Protein AF-A0A3N7ESA8-F1 (afdb_monomer_lite)

Structure (mmCIF, N/CA/C/O backbone):
data_AF-A0A3N7ESA8-F1
#
_entry.id   AF-A0A3N7ESA8-F1
#
loop_
_atom_site.group_PDB
_atom_site.id
_atom_site.type_symbol
_atom_site.label_atom_id
_atom_site.label_alt_id
_atom_site.label_comp_id
_atom_site.label_asym_id
_atom_site.label_entity_id
_atom_site.label_seq_id
_atom_site.pdbx_PDB_ins_code
_atom_site.Cartn_x
_atom_site.Cartn_y
_atom_site.Cartn_z
_atom_site.occupancy
_atom_site.B_iso_or_equiv
_atom_site.auth_seq_id
_atom_site.auth_comp_id
_atom_site.auth_asym_id
_atom_site.auth_atom_id
_atom_site.pdbx_PDB_model_num
ATOM 1 N N . MET A 1 1 ? -5.157 8.226 -20.917 1.00 43.31 1 MET A N 1
ATOM 2 C CA . MET A 1 1 ? -5.581 6.822 -20.736 1.00 43.31 1 MET A CA 1
ATOM 3 C C . MET A 1 1 ? -4.840 6.314 -19.509 1.00 43.31 1 MET A C 1
ATOM 5 O O . MET A 1 1 ? -3.617 6.277 -19.552 1.00 43.31 1 MET A O 1
ATOM 9 N N . PHE A 1 2 ? -5.524 6.113 -18.379 1.00 50.00 2 PHE A N 1
ATOM 10 C CA . PHE A 1 2 ? -4.861 5.684 -17.144 1.00 50.00 2 PHE A CA 1
ATOM 11 C C . PHE A 1 2 ? -4.205 4.325 -17.400 1.00 50.00 2 PHE A C 1
ATOM 13 O O . PHE A 1 2 ? -4.869 3.385 -17.827 1.00 50.00 2 PHE A O 1
ATOM 20 N N . ASN A 1 3 ? -2.884 4.275 -17.249 1.00 63.81 3 ASN A N 1
ATOM 21 C CA . ASN A 1 3 ? -2.076 3.095 -17.529 1.00 63.81 3 ASN A CA 1
ATOM 22 C C . ASN A 1 3 ? -2.614 1.884 -16.749 1.00 63.81 3 ASN A C 1
ATOM 24 O O . ASN A 1 3 ? -2.906 2.015 -15.560 1.00 63.81 3 ASN A O 1
ATOM 28 N N . THR A 1 4 ? -2.739 0.734 -17.421 1.00 77.19 4 THR A N 1
ATOM 29 C CA . THR A 1 4 ? -3.263 -0.529 -16.876 1.00 77.19 4 THR A CA 1
ATOM 30 C C . THR A 1 4 ? -2.724 -0.803 -15.466 1.00 77.19 4 THR A C 1
ATOM 32 O O . THR A 1 4 ? -1.512 -0.684 -15.264 1.00 77.19 4 THR A O 1
ATOM 35 N N . PRO A 1 5 ? -3.572 -1.164 -14.484 1.00 83.75 5 PRO A N 1
ATOM 36 C CA . PRO A 1 5 ? -3.111 -1.458 -13.132 1.00 83.75 5 PRO A CA 1
ATOM 37 C C . PRO A 1 5 ? -2.109 -2.618 -13.133 1.00 83.75 5 PRO A C 1
ATOM 39 O O . PRO A 1 5 ? -2.193 -3.555 -13.930 1.00 83.75 5 PRO A O 1
ATOM 42 N N . LEU A 1 6 ? -1.129 -2.541 -12.237 1.00 88.44 6 LEU A N 1
ATOM 43 C CA . LEU A 1 6 ? -0.134 -3.587 -12.050 1.00 88.44 6 LEU A CA 1
ATOM 44 C C . LEU A 1 6 ? -0.734 -4.724 -11.216 1.00 88.44 6 LEU A C 1
ATOM 46 O O . LEU A 1 6 ? -1.528 -4.463 -10.313 1.00 88.44 6 LEU A O 1
ATOM 50 N N . PRO A 1 7 ? -0.297 -5.977 -11.424 1.00 89.94 7 PRO A N 1
ATOM 51 C CA . PRO A 1 7 ? -0.686 -7.075 -10.552 1.00 89.94 7 PRO A CA 1
ATOM 52 C C . PRO A 1 7 ? -0.280 -6.806 -9.096 1.00 89.94 7 PRO A C 1
ATOM 54 O O . PRO A 1 7 ? 0.895 -6.570 -8.789 1.00 89.94 7 PRO A O 1
ATOM 57 N N . TYR A 1 8 ? -1.249 -6.889 -8.185 1.00 92.94 8 TYR A N 1
ATOM 58 C CA . TYR A 1 8 ? -1.045 -6.765 -6.744 1.00 92.94 8 TYR A CA 1
ATOM 59 C C . TYR A 1 8 ? -1.524 -8.010 -6.000 1.00 92.94 8 TYR A C 1
ATOM 61 O O . TYR A 1 8 ? -2.256 -8.849 -6.520 1.00 92.94 8 TYR A O 1
ATOM 69 N N . LYS A 1 9 ? -1.076 -8.148 -4.751 1.00 93.06 9 LYS A N 1
ATOM 70 C CA . LYS A 1 9 ? -1.486 -9.233 -3.857 1.00 93.06 9 LYS A CA 1
ATOM 71 C C . LYS A 1 9 ? -1.730 -8.698 -2.454 1.00 93.06 9 LYS A C 1
ATOM 73 O O . LYS A 1 9 ? -0.869 -7.996 -1.917 1.00 93.06 9 LYS A O 1
ATOM 78 N N . LEU A 1 10 ? -2.844 -9.100 -1.845 1.00 91.81 10 LEU A N 1
ATOM 79 C CA . LEU A 1 10 ? -3.058 -8.966 -0.405 1.00 91.81 10 LEU A CA 1
ATOM 80 C C . LEU A 1 10 ? -2.069 -9.883 0.324 1.00 91.81 10 LEU A C 1
ATOM 82 O O . LEU A 1 10 ? -2.061 -11.100 0.133 1.00 91.81 10 LEU A O 1
ATOM 86 N N . VAL A 1 11 ? -1.173 -9.287 1.102 1.00 90.81 11 VAL A N 1
ATOM 87 C CA . VAL A 1 11 ? -0.097 -9.998 1.804 1.00 90.81 11 VAL A CA 1
ATOM 88 C C . VAL A 1 11 ? -0.515 -10.341 3.218 1.00 90.81 11 VAL A C 1
ATOM 90 O O . VAL A 1 11 ? -0.152 -11.402 3.720 1.00 90.81 11 VAL A O 1
ATOM 93 N N . GLN A 1 12 ? -1.226 -9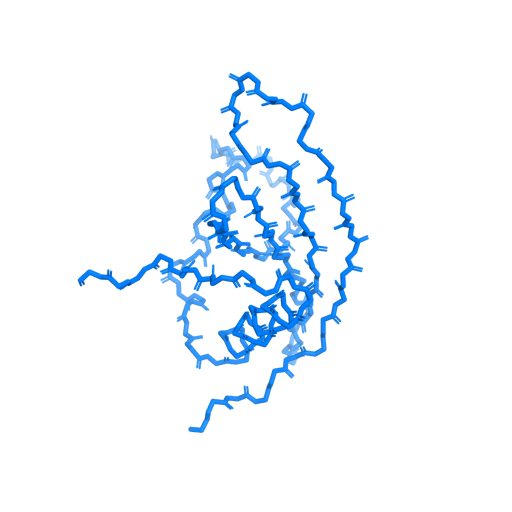.426 3.872 1.00 89.19 12 GLN A N 1
ATOM 94 C CA . GLN A 1 12 ? -1.541 -9.564 5.281 1.00 89.19 12 GLN A CA 1
ATOM 95 C C . GLN A 1 12 ? -2.793 -8.775 5.645 1.00 89.19 12 GLN A C 1
ATOM 97 O O . GLN A 1 12 ? -3.017 -7.688 5.121 1.00 89.19 12 GLN A O 1
ATOM 102 N N . VAL A 1 13 ? -3.553 -9.315 6.594 1.00 88.38 13 VAL A N 1
ATOM 103 C CA . VAL A 1 13 ? -4.605 -8.605 7.322 1.00 88.38 13 VAL A CA 1
ATOM 104 C C . VAL A 1 13 ? -4.218 -8.630 8.796 1.00 88.38 13 VAL A C 1
ATOM 106 O O . VAL A 1 13 ? -3.859 -9.686 9.323 1.00 88.38 13 VAL A O 1
ATOM 109 N N . LYS A 1 14 ? -4.211 -7.471 9.446 1.00 85.94 14 LYS A N 1
ATOM 110 C CA . LYS A 1 14 ? -3.879 -7.324 10.866 1.00 85.94 14 LYS A CA 1
ATOM 111 C C . LYS A 1 14 ? -5.023 -6.633 11.583 1.00 85.94 14 LYS A C 1
ATOM 113 O O . LYS A 1 14 ? -5.546 -5.651 11.074 1.00 85.94 14 LYS A O 1
ATOM 118 N N . SER A 1 15 ? -5.349 -7.094 12.781 1.00 83.50 15 SER A N 1
ATOM 119 C CA . SER A 1 15 ? -6.103 -6.281 13.729 1.00 83.50 15 SER A CA 1
ATOM 120 C C . SER A 1 15 ? -5.169 -5.282 14.408 1.00 83.50 15 SER A C 1
ATOM 122 O O . SER A 1 15 ? -3.968 -5.538 14.578 1.00 83.50 15 SER A O 1
ATOM 124 N N . ASN A 1 16 ? -5.716 -4.135 14.795 1.00 79.75 16 ASN A N 1
ATOM 125 C CA . ASN A 1 16 ? -4.963 -3.140 15.535 1.00 79.75 16 ASN A CA 1
ATOM 126 C C . ASN A 1 16 ? -4.588 -3.669 16.926 1.00 79.75 16 ASN A C 1
ATOM 128 O O . ASN A 1 16 ? -5.445 -3.947 17.762 1.00 79.75 16 ASN A O 1
ATOM 132 N N . LYS A 1 17 ? -3.283 -3.796 17.174 1.00 73.81 17 LYS A N 1
ATOM 133 C CA . LYS A 1 17 ? -2.742 -4.188 18.485 1.00 73.81 17 LYS A CA 1
ATOM 134 C C . LYS A 1 17 ? -2.538 -2.998 19.425 1.00 73.81 17 LYS A C 1
ATOM 136 O O . LYS A 1 17 ? -2.340 -3.203 20.616 1.00 73.81 17 LYS A O 1
ATOM 141 N N . TYR A 1 18 ? -2.573 -1.778 18.896 1.00 75.69 18 TYR A N 1
ATOM 142 C CA . TYR A 1 18 ? -2.244 -0.538 19.591 1.00 75.69 18 TYR A CA 1
ATOM 143 C C . TYR A 1 18 ? -3.446 0.414 19.601 1.00 75.69 18 TYR A C 1
ATOM 145 O O . TYR A 1 18 ? -3.356 1.566 19.177 1.00 75.69 18 TYR A O 1
ATOM 153 N N . ILE A 1 19 ? -4.578 -0.077 20.116 1.00 73.38 19 ILE A N 1
ATOM 154 C CA . ILE A 1 19 ? -5.836 0.683 20.253 1.00 73.38 19 ILE A CA 1
ATOM 155 C C . ILE A 1 19 ? -5.623 1.994 21.034 1.00 73.38 19 ILE A C 1
ATOM 157 O O . ILE A 1 19 ? -6.314 2.980 20.809 1.00 73.38 19 ILE A O 1
ATOM 161 N N . SER A 1 20 ? -4.633 2.030 21.931 1.00 72.00 20 SER A N 1
ATOM 162 C CA . SER A 1 20 ? -4.293 3.214 22.725 1.00 72.00 20 SER A CA 1
ATOM 163 C C . SER A 1 20 ? -3.647 4.354 21.929 1.00 72.00 20 SER A C 1
ATOM 165 O O . SER A 1 20 ? -3.652 5.483 22.409 1.00 72.00 20 SER A O 1
ATOM 167 N N . THR A 1 21 ? -3.049 4.083 20.764 1.00 73.44 21 THR A N 1
ATOM 168 C CA . THR A 1 21 ? -2.343 5.098 19.954 1.00 73.44 21 THR A CA 1
ATOM 169 C C . THR A 1 21 ? -2.992 5.348 18.603 1.00 73.44 21 THR A C 1
ATOM 171 O O . THR A 1 21 ? -2.884 6.449 18.076 1.00 73.44 21 THR A O 1
ATOM 174 N N . GLU A 1 22 ? -3.655 4.347 18.027 1.00 75.00 22 GLU A N 1
ATOM 175 C CA . GLU A 1 22 ? -4.349 4.487 16.751 1.00 75.00 22 GLU A CA 1
ATOM 176 C C . GLU A 1 22 ? -5.759 3.897 16.844 1.00 75.00 22 GLU A C 1
ATOM 178 O O . GLU A 1 22 ? -5.973 2.896 17.522 1.00 75.00 22 GLU A O 1
ATOM 183 N N . SER A 1 23 ? -6.715 4.500 16.137 1.00 80.75 23 SER A N 1
ATOM 184 C CA . SER A 1 23 ? -8.145 4.163 16.211 1.00 80.75 23 SER A CA 1
ATOM 185 C C . SER A 1 23 ? -8.644 3.229 15.105 1.00 80.75 23 SER A C 1
ATOM 187 O O . SER A 1 23 ? -9.839 2.957 15.025 1.00 80.75 23 SER A O 1
ATOM 189 N N . TYR A 1 24 ? -7.767 2.738 14.225 1.00 82.81 24 TYR A N 1
ATOM 190 C CA . TYR A 1 24 ? -8.184 1.792 13.188 1.00 82.81 24 TYR A CA 1
ATOM 191 C C . TYR A 1 24 ? -8.534 0.435 13.811 1.00 82.81 24 TYR A C 1
ATOM 193 O O . TYR A 1 24 ? -7.964 0.040 14.826 1.00 82.81 24 TYR A O 1
ATOM 201 N N . SER A 1 25 ? -9.458 -0.299 13.198 1.00 84.31 25 SER A N 1
ATOM 202 C CA . SER A 1 25 ? -9.843 -1.650 13.613 1.00 84.31 25 SER A CA 1
ATOM 203 C C . SER A 1 25 ? -8.969 -2.707 12.945 1.00 84.31 25 SER A C 1
ATOM 205 O O . SER A 1 25 ? -8.399 -3.570 13.616 1.00 84.31 25 SER A O 1
ATOM 207 N N . ASN A 1 26 ? -8.814 -2.606 11.623 1.00 85.81 26 ASN A N 1
ATOM 208 C CA . ASN A 1 26 ? -8.052 -3.546 10.810 1.00 85.81 26 ASN A CA 1
ATOM 209 C C . ASN A 1 26 ? -7.160 -2.824 9.798 1.00 85.81 26 ASN A C 1
ATOM 211 O O . ASN A 1 26 ? -7.503 -1.761 9.291 1.00 85.81 26 ASN A O 1
ATOM 215 N N . GLU A 1 27 ? -6.020 -3.427 9.487 1.00 87.81 27 GLU A N 1
ATOM 216 C CA . GLU A 1 27 ? -5.071 -2.987 8.470 1.00 87.81 27 GLU A CA 1
ATOM 217 C C . GLU A 1 27 ? -4.910 -4.097 7.426 1.00 87.81 27 GLU A C 1
ATOM 219 O O . GLU A 1 27 ? -4.514 -5.224 7.740 1.00 87.81 27 GLU A O 1
ATOM 224 N N . MET A 1 28 ? -5.200 -3.777 6.169 1.00 88.88 28 MET A N 1
ATOM 225 C CA . MET A 1 28 ? -4.947 -4.626 5.010 1.00 88.88 28 MET A CA 1
ATOM 226 C C . MET A 1 28 ? -3.678 -4.156 4.312 1.00 88.88 28 MET A C 1
ATOM 228 O O . MET A 1 28 ? -3.566 -3.005 3.901 1.00 88.88 28 MET A O 1
ATOM 232 N N . ILE A 1 29 ? -2.719 -5.060 4.152 1.00 88.25 29 ILE A N 1
ATOM 233 C CA . ILE A 1 29 ? -1.425 -4.757 3.548 1.00 88.25 29 ILE A CA 1
ATOM 234 C C . ILE A 1 29 ? -1.335 -5.449 2.197 1.00 88.25 29 ILE A C 1
ATOM 236 O O . ILE A 1 29 ? -1.256 -6.679 2.111 1.00 88.25 29 ILE A O 1
ATOM 240 N N . PHE A 1 30 ? -1.266 -4.654 1.139 1.00 91.69 30 PHE A N 1
ATOM 241 C CA . PHE A 1 30 ? -1.049 -5.108 -0.225 1.00 91.69 30 PHE A CA 1
ATOM 242 C C . PHE A 1 30 ? 0.394 -4.868 -0.653 1.00 91.69 30 PHE A C 1
ATOM 244 O O . PHE A 1 30 ? 1.108 -4.009 -0.129 1.00 91.69 30 PHE A O 1
ATOM 251 N N . ARG A 1 31 ? 0.831 -5.634 -1.650 1.00 91.19 31 ARG A N 1
ATOM 252 C CA . ARG A 1 31 ? 2.076 -5.369 -2.370 1.00 91.19 31 ARG A CA 1
ATOM 253 C C . ARG A 1 31 ? 1.859 -5.436 -3.868 1.00 91.19 31 ARG A C 1
ATOM 255 O O . ARG A 1 31 ? 1.098 -6.280 -4.335 1.00 91.19 31 ARG A O 1
ATOM 262 N N . PHE A 1 32 ? 2.637 -4.653 -4.595 1.00 91.06 32 PHE A N 1
ATOM 263 C CA . PHE A 1 32 ? 2.813 -4.792 -6.037 1.00 91.06 32 PHE A CA 1
ATOM 264 C C . PHE A 1 32 ? 4.246 -4.436 -6.425 1.00 91.06 32 PHE A C 1
ATOM 266 O O . PHE A 1 32 ? 5.031 -3.966 -5.595 1.00 91.06 32 PHE A O 1
ATOM 273 N N . TYR A 1 33 ? 4.605 -4.709 -7.672 1.00 88.06 33 TYR A N 1
ATOM 274 C CA . TYR A 1 33 ? 5.945 -4.466 -8.189 1.00 88.06 33 TYR A CA 1
ATOM 275 C C . TYR A 1 33 ? 5.864 -3.616 -9.445 1.00 88.06 33 TYR A C 1
ATOM 277 O O . TYR A 1 33 ? 5.111 -3.929 -10.363 1.00 88.06 33 TYR A O 1
ATOM 285 N N . ARG A 1 34 ? 6.676 -2.562 -9.496 1.00 84.25 34 ARG A N 1
ATOM 286 C CA . ARG A 1 34 ? 6.916 -1.802 -10.717 1.00 84.25 34 ARG A CA 1
ATOM 287 C C . ARG A 1 34 ? 8.263 -2.219 -11.279 1.00 84.25 34 ARG A C 1
ATOM 289 O O . ARG A 1 34 ? 9.294 -2.003 -10.643 1.00 84.25 34 ARG A O 1
ATOM 296 N N . HIS A 1 35 ? 8.236 -2.803 -12.465 1.00 82.56 35 HIS A N 1
ATOM 297 C CA . HIS A 1 35 ? 9.433 -3.142 -13.216 1.00 82.56 35 HIS A CA 1
ATOM 298 C C . HIS A 1 35 ? 9.715 -2.025 -14.219 1.00 82.56 35 HIS A C 1
ATOM 300 O O . HIS A 1 35 ? 8.838 -1.647 -14.989 1.00 82.56 35 HIS A O 1
ATOM 306 N N . ASN A 1 36 ? 10.935 -1.507 -14.192 1.00 73.75 36 ASN A N 1
ATOM 307 C CA . ASN A 1 36 ? 11.517 -0.703 -15.257 1.00 73.75 36 ASN A CA 1
ATOM 308 C C . ASN A 1 36 ? 12.719 -1.479 -15.822 1.00 73.75 36 ASN A C 1
ATOM 310 O O . ASN A 1 36 ? 13.224 -2.397 -15.175 1.00 73.75 36 ASN A O 1
ATOM 314 N N . GLU A 1 37 ? 13.238 -1.064 -16.977 1.00 72.75 37 GLU A N 1
ATOM 315 C CA . GLU A 1 37 ? 14.374 -1.717 -17.660 1.00 72.75 37 GLU A CA 1
ATOM 316 C C . GLU A 1 37 ? 15.607 -1.938 -16.766 1.00 72.75 37 GLU A C 1
ATOM 318 O O . GLU A 1 37 ? 16.389 -2.855 -16.988 1.00 72.75 37 GLU A O 1
ATOM 323 N N . LYS A 1 38 ? 15.781 -1.101 -15.738 1.00 69.06 38 LYS A N 1
ATOM 324 C CA . LYS A 1 38 ? 16.952 -1.109 -14.852 1.00 69.06 38 LYS A CA 1
ATOM 325 C C . LYS A 1 38 ? 16.682 -1.675 -13.460 1.00 69.06 38 LYS A C 1
ATOM 327 O O . LYS A 1 38 ? 17.630 -1.988 -12.745 1.00 69.06 38 LYS A O 1
ATOM 332 N N . CYS A 1 39 ? 15.426 -1.735 -13.018 1.00 69.31 39 CYS A N 1
ATOM 333 C CA . CYS A 1 39 ? 15.119 -2.077 -11.630 1.00 69.31 39 CYS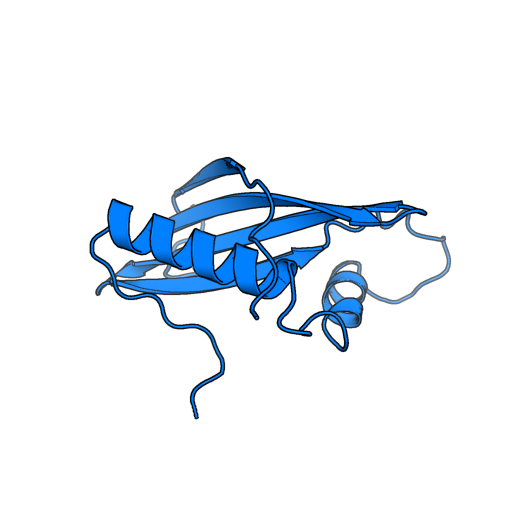 A CA 1
ATOM 334 C C . CYS A 1 39 ? 13.686 -2.572 -11.424 1.00 69.31 39 CYS A C 1
ATOM 336 O O . CYS A 1 39 ? 12.768 -2.252 -12.174 1.00 69.31 39 CYS A O 1
ATOM 338 N N . CYS A 1 40 ? 13.495 -3.321 -10.340 1.00 80.25 40 CYS A N 1
ATOM 339 C CA . CYS A 1 40 ? 12.189 -3.695 -9.823 1.00 80.25 40 CYS A CA 1
ATOM 340 C C . CYS A 1 40 ? 11.994 -3.015 -8.464 1.00 80.25 40 CYS A C 1
ATOM 342 O O . CYS A 1 40 ? 12.765 -3.247 -7.530 1.00 80.25 40 CYS A O 1
ATOM 344 N N . ILE A 1 41 ? 10.976 -2.162 -8.356 1.00 80.75 41 ILE A N 1
ATOM 345 C CA . ILE A 1 41 ? 10.614 -1.474 -7.117 1.00 80.75 41 ILE A CA 1
ATOM 346 C C . ILE A 1 41 ? 9.379 -2.158 -6.548 1.00 80.75 41 ILE A C 1
ATOM 348 O O . ILE A 1 41 ? 8.326 -2.209 -7.185 1.00 80.75 41 ILE A O 1
ATOM 352 N N . LYS A 1 42 ? 9.501 -2.679 -5.328 1.00 85.31 42 LYS A N 1
ATOM 353 C CA . LYS A 1 42 ? 8.355 -3.187 -4.577 1.00 85.31 42 LYS A CA 1
ATOM 354 C C . LYS A 1 42 ? 7.621 -2.015 -3.942 1.00 85.31 42 LYS A C 1
ATOM 356 O O . LYS A 1 42 ? 8.247 -1.230 -3.244 1.00 85.31 42 LYS A O 1
ATOM 361 N N . TYR A 1 43 ? 6.309 -1.960 -4.093 1.00 86.00 43 TYR A N 1
ATOM 362 C CA . TYR A 1 43 ? 5.438 -1.040 -3.372 1.00 86.00 43 TYR A CA 1
ATOM 363 C C . TYR A 1 43 ? 4.643 -1.794 -2.313 1.00 86.00 43 TYR A C 1
ATOM 365 O O . TYR A 1 43 ? 4.298 -2.969 -2.489 1.00 86.00 43 TYR A O 1
ATOM 373 N N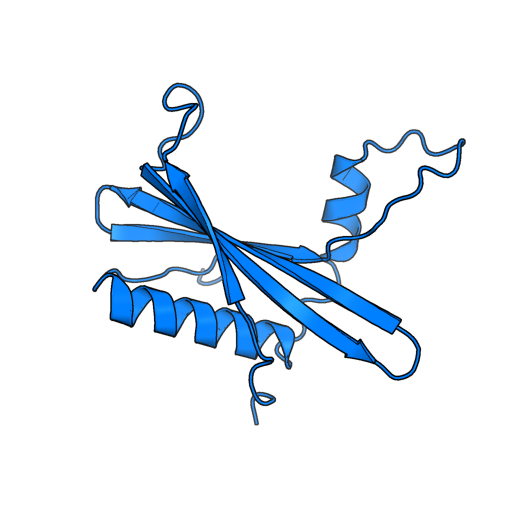 . ILE A 1 44 ? 4.395 -1.120 -1.197 1.00 87.44 44 ILE A N 1
ATOM 374 C CA . ILE A 1 44 ? 3.500 -1.571 -0.138 1.00 87.44 44 ILE A CA 1
ATOM 375 C C . ILE A 1 44 ? 2.371 -0.556 -0.051 1.00 87.44 44 ILE A C 1
ATOM 377 O O . ILE A 1 44 ? 2.627 0.645 -0.040 1.00 87.44 44 ILE A O 1
ATOM 381 N N . VAL A 1 45 ? 1.144 -1.059 0.009 1.00 88.88 45 VAL A N 1
ATOM 382 C CA . VAL A 1 45 ? -0.050 -0.260 0.281 1.00 88.88 45 VAL A CA 1
ATOM 383 C C . VAL A 1 45 ? -0.622 -0.757 1.596 1.00 88.88 45 VAL A C 1
ATOM 385 O O . VAL A 1 45 ? -0.859 -1.956 1.742 1.00 88.88 45 VAL A O 1
ATOM 388 N N . SER A 1 46 ? -0.787 0.140 2.554 1.00 87.62 46 SER A N 1
ATOM 389 C CA . SER A 1 46 ? -1.495 -0.103 3.802 1.00 87.62 46 SER A CA 1
ATOM 390 C C . SER A 1 46 ? -2.857 0.565 3.709 1.00 87.62 46 SER A C 1
ATOM 392 O O . SER A 1 46 ? -2.947 1.751 3.398 1.00 87.62 46 SER A O 1
ATOM 394 N N . VAL A 1 47 ? -3.913 -0.208 3.943 1.00 87.50 47 VAL A N 1
ATOM 395 C CA . VAL A 1 47 ? -5.275 0.306 4.034 1.00 87.50 47 VAL A CA 1
ATOM 396 C C . VAL A 1 47 ? -5.803 0.028 5.422 1.00 87.50 47 VAL A C 1
ATOM 398 O O . VAL A 1 47 ? -6.004 -1.130 5.794 1.00 87.50 47 VAL A O 1
ATOM 401 N N . LYS A 1 48 ? -6.027 1.089 6.189 1.00 87.75 48 LYS A N 1
ATOM 402 C CA . LYS A 1 48 ? -6.580 1.006 7.537 1.00 87.75 48 LYS A CA 1
ATOM 403 C C . LYS A 1 48 ? -8.072 1.277 7.479 1.00 87.75 48 LYS A C 1
ATOM 405 O O . LYS A 1 48 ? -8.506 2.252 6.872 1.00 87.75 48 LYS A O 1
ATOM 410 N N . SER A 1 49 ? -8.855 0.413 8.111 1.00 84.81 49 SER A N 1
ATOM 411 C CA . SER A 1 49 ? -10.288 0.609 8.280 1.00 84.81 49 SER A CA 1
ATOM 412 C C . SER A 1 49 ? -10.605 1.131 9.664 1.00 84.81 49 SER A C 1
ATOM 414 O O . SER A 1 49 ? -10.105 0.597 10.650 1.00 84.81 49 SER A O 1
ATOM 416 N N . TYR A 1 50 ? -11.494 2.107 9.733 1.00 83.56 50 TYR A N 1
ATOM 417 C CA . TYR A 1 50 ? -11.987 2.700 10.966 1.00 83.56 50 TYR A CA 1
ATOM 418 C C . TYR A 1 50 ? -13.473 2.385 11.135 1.00 83.56 50 TYR A C 1
ATOM 420 O O . TYR A 1 50 ? -14.144 1.864 10.230 1.00 83.56 50 TYR A O 1
ATOM 428 N N . ASP A 1 51 ? -13.980 2.703 12.318 1.00 74.44 51 ASP A N 1
ATOM 429 C CA . ASP A 1 51 ? -15.412 2.697 12.578 1.00 74.44 51 ASP A CA 1
ATOM 430 C C . ASP A 1 51 ? -16.099 3.778 11.723 1.00 74.44 51 ASP A C 1
ATOM 432 O O . ASP A 1 51 ? -15.471 4.748 11.299 1.00 74.44 51 ASP A O 1
ATOM 436 N N . ASN A 1 52 ? -17.382 3.583 11.405 1.00 70.25 52 ASN A N 1
ATOM 437 C CA . ASN A 1 52 ? -18.165 4.421 10.476 1.00 70.25 52 ASN A CA 1
ATOM 438 C C . ASN A 1 52 ? -17.724 4.376 9.005 1.00 70.25 52 ASN A C 1
ATOM 440 O O . ASN A 1 52 ? -17.937 5.323 8.255 1.00 70.25 52 ASN A O 1
ATOM 444 N N . SER A 1 53 ? -17.152 3.253 8.570 1.00 68.94 53 SER A N 1
ATOM 445 C CA . SER A 1 53 ? -16.825 3.003 7.158 1.00 68.94 53 SER A CA 1
ATOM 446 C C . SER A 1 53 ? -15.746 3.914 6.568 1.00 68.94 53 SER A C 1
ATOM 448 O O . SER A 1 53 ? -15.564 3.912 5.355 1.00 68.94 53 SER A O 1
ATOM 450 N N . PHE A 1 54 ? -14.989 4.626 7.404 1.00 75.56 54 PHE A N 1
ATOM 451 C CA . PHE A 1 54 ? -13.824 5.379 6.955 1.00 75.56 54 PHE A CA 1
ATOM 452 C C . PHE A 1 54 ? -12.644 4.448 6.673 1.00 75.56 54 PHE A C 1
ATOM 454 O O . PHE A 1 54 ? -12.388 3.481 7.399 1.00 75.56 54 PHE A O 1
ATOM 461 N N . LEU A 1 55 ? -11.908 4.762 5.611 1.00 80.38 55 LEU A N 1
ATOM 462 C CA . LEU A 1 55 ? -10.707 4.057 5.189 1.00 80.38 55 LEU A CA 1
ATOM 463 C C . LEU A 1 55 ? -9.604 5.088 4.954 1.00 80.38 55 LEU A C 1
ATOM 465 O O . LEU A 1 55 ? -9.857 6.112 4.322 1.00 80.38 55 LEU A O 1
ATOM 469 N N . THR A 1 56 ? -8.391 4.805 5.416 1.00 83.62 56 THR A N 1
ATOM 470 C CA . THR A 1 56 ? -7.195 5.545 4.995 1.00 83.62 56 THR A CA 1
ATOM 471 C C . THR A 1 56 ? -6.296 4.629 4.186 1.00 83.62 56 THR A C 1
ATOM 473 O O . THR A 1 56 ? -6.210 3.428 4.458 1.00 83.62 56 THR A O 1
ATOM 476 N N . LEU A 1 57 ? -5.652 5.191 3.165 1.00 84.88 57 LEU A N 1
ATOM 477 C CA . LEU A 1 57 ? -4.740 4.474 2.287 1.00 84.88 57 LEU A CA 1
ATOM 478 C C . LEU A 1 57 ? -3.400 5.193 2.256 1.00 84.88 57 LEU A C 1
ATOM 480 O O . LEU A 1 57 ? -3.294 6.306 1.749 1.00 84.88 57 LEU A O 1
ATOM 484 N N . ASP A 1 58 ? -2.378 4.492 2.727 1.00 82.38 58 ASP A N 1
ATOM 485 C CA . ASP A 1 58 ? -0.989 4.910 2.638 1.00 82.38 58 ASP A CA 1
ATOM 486 C C . ASP A 1 58 ? -0.256 3.980 1.678 1.00 82.38 58 ASP A C 1
ATOM 488 O O . ASP A 1 58 ? -0.385 2.756 1.747 1.00 82.38 58 ASP A O 1
ATOM 492 N N . PHE A 1 59 ? 0.569 4.528 0.792 1.00 83.31 59 PHE A N 1
ATOM 493 C CA . PHE A 1 59 ? 1.423 3.716 -0.066 1.00 83.31 59 PHE A CA 1
ATOM 494 C C . PHE A 1 59 ? 2.850 4.242 -0.076 1.00 83.31 59 PHE A C 1
ATOM 496 O O . PHE A 1 59 ? 3.099 5.444 -0.019 1.00 83.31 59 PHE A O 1
ATOM 503 N N . TYR A 1 60 ? 3.808 3.324 -0.150 1.00 79.81 60 TYR A N 1
ATOM 504 C CA . TYR A 1 60 ? 5.220 3.675 -0.175 1.00 79.81 60 TYR A CA 1
ATOM 505 C C . TYR A 1 60 ? 6.054 2.619 -0.910 1.00 79.81 60 TYR A C 1
ATOM 507 O O . TYR A 1 60 ? 5.761 1.417 -0.850 1.00 79.81 60 TYR A O 1
ATOM 515 N N . PRO A 1 61 ? 7.129 3.032 -1.603 1.00 79.69 61 PRO A N 1
ATOM 516 C CA . PRO A 1 61 ? 8.107 2.096 -2.130 1.00 79.69 61 PRO A CA 1
ATOM 517 C C . PRO A 1 61 ? 8.874 1.436 -0.973 1.00 79.69 61 PRO A C 1
ATOM 519 O O . PRO A 1 61 ? 9.407 2.100 -0.082 1.00 79.69 61 PRO A O 1
ATOM 522 N N . LYS A 1 62 ? 8.980 0.105 -0.989 1.00 74.94 62 LYS A N 1
ATOM 523 C CA . LYS A 1 62 ? 9.889 -0.641 -0.117 1.00 74.94 62 LYS A CA 1
ATOM 524 C C . LYS A 1 62 ? 11.306 -0.487 -0.659 1.00 74.94 62 LYS A C 1
ATOM 526 O O . LYS A 1 62 ? 11.765 -1.276 -1.483 1.00 74.94 62 LYS A O 1
ATOM 531 N N . ILE A 1 63 ? 11.997 0.530 -0.169 1.00 67.31 63 ILE A N 1
ATOM 532 C CA . ILE A 1 63 ? 13.413 0.743 -0.444 1.00 67.31 63 ILE A CA 1
ATOM 533 C C . ILE A 1 63 ? 14.204 -0.154 0.509 1.00 67.31 63 ILE A C 1
ATOM 535 O O . ILE A 1 63 ? 14.038 -0.077 1.728 1.00 67.31 63 ILE A O 1
ATOM 539 N N . ASN A 1 64 ? 15.078 -1.002 -0.032 1.00 57.69 64 ASN A N 1
ATOM 540 C CA . ASN A 1 64 ? 16.123 -1.628 0.771 1.00 57.69 64 ASN A CA 1
ATOM 541 C C . ASN A 1 64 ? 17.170 -0.551 1.066 1.00 57.69 64 ASN A C 1
ATOM 543 O O . ASN A 1 64 ? 18.157 -0.415 0.349 1.00 57.69 64 ASN A O 1
ATOM 547 N N . LEU A 1 65 ? 16.910 0.265 2.086 1.00 53.94 65 LEU A N 1
ATOM 548 C CA . LEU A 1 65 ? 17.897 1.189 2.620 1.00 53.94 65 LEU A CA 1
ATOM 549 C C . LEU A 1 65 ? 18.941 0.340 3.343 1.00 53.94 65 LEU A C 1
ATOM 551 O O . LEU A 1 65 ? 18.801 0.044 4.525 1.00 53.94 65 LEU A O 1
ATOM 555 N N . SER A 1 66 ? 19.972 -0.101 2.627 1.00 50.97 66 SER A N 1
ATOM 556 C CA . SER A 1 66 ? 21.238 -0.412 3.276 1.00 50.97 66 SER A CA 1
ATOM 557 C C . SER A 1 66 ? 21.740 0.915 3.848 1.00 50.97 66 SER A C 1
ATOM 559 O O . SER A 1 66 ? 22.000 1.837 3.069 1.00 50.97 66 SER A O 1
ATOM 561 N N . PRO A 1 67 ? 21.813 1.082 5.182 1.00 47.69 67 PRO A N 1
ATOM 562 C CA . PRO A 1 67 ? 22.294 2.327 5.749 1.00 47.69 67 PRO A CA 1
ATOM 563 C C . PRO A 1 67 ? 23.743 2.494 5.293 1.00 47.69 67 PRO A C 1
ATOM 565 O O . PRO A 1 67 ? 24.643 1.790 5.751 1.00 47.69 67 PRO A O 1
ATOM 568 N N . LYS A 1 68 ? 23.989 3.403 4.343 1.00 47.75 68 LYS A N 1
ATOM 569 C CA . LYS A 1 68 ? 25.344 3.909 4.139 1.00 47.75 68 LYS A CA 1
ATOM 570 C C . LYS A 1 68 ? 25.690 4.620 5.445 1.00 47.75 68 LYS A C 1
ATOM 572 O O . LYS A 1 68 ? 24.935 5.487 5.869 1.00 47.75 68 LYS A O 1
ATOM 577 N N . ARG A 1 69 ? 26.785 4.202 6.086 1.00 50.25 69 ARG A N 1
ATOM 578 C CA . ARG A 1 69 ? 27.212 4.500 7.473 1.00 50.25 69 ARG A CA 1
ATOM 579 C C . ARG A 1 69 ? 27.288 5.991 7.886 1.00 50.25 69 ARG A C 1
ATOM 581 O O . ARG A 1 69 ? 27.731 6.271 8.990 1.00 50.25 69 ARG A O 1
ATOM 588 N N . HIS A 1 70 ? 26.867 6.938 7.047 1.00 45.06 70 HIS A N 1
ATOM 589 C CA . HIS A 1 70 ? 27.082 8.378 7.218 1.00 45.06 70 HIS A CA 1
ATOM 590 C C . HIS A 1 70 ? 25.849 9.260 6.958 1.00 45.06 70 HIS A C 1
ATOM 592 O O . HIS A 1 70 ? 26.014 10.417 6.589 1.00 45.06 70 HIS A O 1
ATOM 598 N N . TYR A 1 71 ? 24.624 8.763 7.145 1.00 50.22 71 TYR A N 1
ATOM 599 C CA . TYR A 1 71 ? 23.451 9.646 7.176 1.00 50.22 71 TYR A CA 1
ATOM 600 C C . TYR A 1 71 ? 22.915 9.780 8.602 1.00 50.22 71 TYR A C 1
ATOM 602 O O . TYR A 1 71 ? 22.585 8.786 9.242 1.00 50.22 71 TYR A O 1
ATOM 610 N N . SER A 1 72 ? 22.841 11.025 9.075 1.00 55.84 72 SER A N 1
ATOM 611 C CA . SER A 1 72 ? 22.147 11.452 10.297 1.00 55.84 72 SER A CA 1
ATOM 612 C C . SER A 1 72 ? 20.621 11.435 10.156 1.00 55.84 72 SER A C 1
ATOM 614 O O . SER A 1 72 ? 19.915 11.672 11.130 1.00 55.84 72 SER A O 1
ATOM 616 N N . ASP A 1 73 ? 20.116 11.186 8.946 1.00 48.91 73 ASP A N 1
ATOM 617 C CA . ASP A 1 73 ? 18.688 11.102 8.660 1.00 48.91 73 ASP A CA 1
ATOM 618 C C . ASP A 1 73 ? 18.116 9.802 9.234 1.00 48.91 73 ASP A C 1
ATOM 620 O O . ASP A 1 73 ? 18.670 8.712 9.038 1.00 48.91 73 ASP A O 1
ATOM 624 N N . SER A 1 74 ? 16.979 9.894 9.922 1.00 53.88 74 SER A N 1
ATOM 625 C CA . SER A 1 74 ? 16.296 8.706 10.418 1.00 53.88 74 SER A CA 1
ATOM 626 C C . SER A 1 74 ? 15.834 7.837 9.235 1.00 53.88 74 SER A C 1
ATOM 628 O O . SER A 1 74 ? 15.509 8.321 8.149 1.00 53.88 74 SER A O 1
ATOM 630 N N . ILE A 1 75 ? 15.748 6.516 9.426 1.00 55.41 75 ILE A N 1
ATOM 631 C CA . ILE A 1 75 ? 15.212 5.595 8.399 1.00 55.41 75 ILE A CA 1
ATOM 632 C C . ILE A 1 75 ? 13.772 5.986 7.992 1.00 55.41 75 ILE A C 1
ATOM 634 O O . ILE A 1 75 ? 13.293 5.621 6.917 1.00 55.41 75 ILE A O 1
ATOM 638 N N . GLN A 1 76 ? 13.052 6.716 8.851 1.00 51.22 76 GLN A N 1
ATOM 639 C CA . GLN A 1 76 ? 11.753 7.305 8.532 1.00 51.22 76 GLN A CA 1
ATOM 640 C C . GLN A 1 76 ? 11.877 8.409 7.472 1.00 51.22 76 GLN A C 1
ATOM 642 O O . GLN A 1 76 ? 11.191 8.324 6.455 1.00 51.22 76 GLN A O 1
ATOM 647 N N . ASP A 1 77 ? 12.807 9.350 7.621 1.00 48.75 77 ASP A N 1
ATOM 648 C CA . ASP A 1 77 ? 12.984 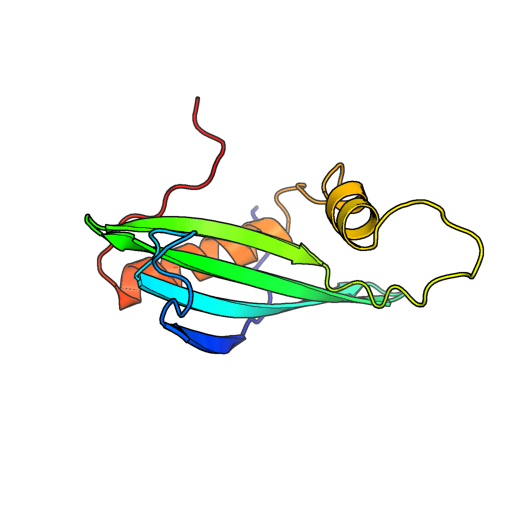10.476 6.689 1.00 48.75 77 ASP A CA 1
ATOM 649 C C . ASP A 1 77 ? 13.324 10.020 5.266 1.00 48.75 77 ASP A C 1
ATOM 651 O O . ASP A 1 77 ? 12.808 10.553 4.281 1.00 48.75 77 ASP A O 1
ATOM 655 N N . LEU A 1 78 ? 14.123 8.957 5.137 1.00 52.22 78 LEU A N 1
ATOM 656 C CA . LEU A 1 78 ? 14.485 8.379 3.839 1.00 52.22 78 LEU A CA 1
ATOM 657 C C . LEU A 1 78 ? 13.299 7.714 3.117 1.00 52.22 78 LEU A C 1
ATOM 659 O O . LEU A 1 78 ? 13.297 7.648 1.887 1.00 52.22 78 LEU A O 1
ATOM 663 N N . ARG A 1 79 ? 12.281 7.242 3.854 1.00 53.09 79 ARG A N 1
ATOM 664 C CA . ARG A 1 79 ? 11.038 6.702 3.270 1.00 53.09 79 ARG A CA 1
ATOM 665 C C . ARG A 1 79 ? 10.138 7.812 2.732 1.00 53.09 79 ARG A C 1
ATOM 667 O O . ARG A 1 79 ? 9.566 7.648 1.657 1.00 53.09 79 ARG A O 1
ATOM 674 N N . TYR A 1 80 ? 10.051 8.938 3.440 1.00 48.22 80 TYR A N 1
ATOM 675 C CA . TYR A 1 80 ? 9.200 10.068 3.056 1.00 48.22 80 TYR A CA 1
ATOM 676 C C . TYR A 1 80 ? 9.801 10.918 1.926 1.00 48.22 80 TYR A C 1
ATOM 678 O O . TYR A 1 80 ? 9.064 11.428 1.082 1.00 48.22 80 TYR A O 1
ATOM 686 N N . ARG A 1 81 ? 11.137 11.009 1.826 1.00 48.00 81 ARG A N 1
ATOM 687 C CA . ARG A 1 81 ? 11.835 11.836 0.818 1.00 48.00 81 ARG A CA 1
ATOM 688 C C . ARG A 1 81 ? 11.600 11.393 -0.643 1.00 48.00 81 ARG A C 1
ATOM 690 O O . ARG A 1 81 ? 11.846 12.176 -1.550 1.00 48.00 81 ARG A O 1
ATOM 697 N N . MET A 1 82 ? 11.101 10.174 -0.895 1.00 50.69 82 MET A N 1
ATOM 698 C CA . MET A 1 82 ? 10.776 9.683 -2.252 1.00 50.69 82 MET A CA 1
ATOM 699 C C . MET A 1 82 ? 9.342 9.983 -2.726 1.00 50.69 82 MET A C 1
ATOM 701 O O . MET A 1 82 ? 9.029 9.740 -3.894 1.00 50.69 82 MET A O 1
ATOM 705 N N . LEU A 1 83 ? 8.475 10.518 -1.861 1.00 50.81 83 LEU A N 1
ATOM 706 C CA . LEU A 1 83 ? 7.082 10.827 -2.211 1.00 50.81 83 LEU A CA 1
ATOM 707 C C . LEU A 1 83 ? 6.952 12.038 -3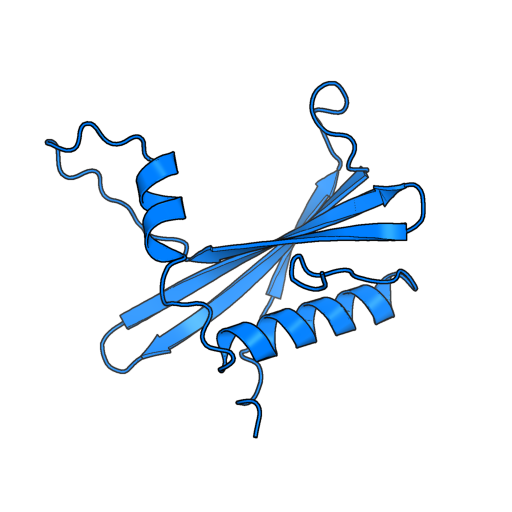.159 1.00 50.81 83 LEU A C 1
ATOM 709 O O . LEU A 1 83 ? 5.940 12.180 -3.836 1.00 50.81 83 LEU A O 1
ATOM 713 N N . THR A 1 84 ? 7.985 12.877 -3.286 1.00 46.09 84 THR A N 1
ATOM 714 C CA . THR A 1 84 ? 7.926 14.187 -3.969 1.00 46.09 84 THR A CA 1
ATOM 715 C C . THR A 1 84 ? 7.984 14.156 -5.506 1.00 46.09 84 THR A C 1
ATOM 717 O O . THR A 1 84 ? 8.029 15.207 -6.135 1.00 46.09 84 THR A O 1
ATOM 720 N N . GLY A 1 85 ? 7.918 12.986 -6.151 1.00 47.75 85 GLY A N 1
ATOM 721 C CA . GLY A 1 85 ? 7.855 12.893 -7.624 1.00 47.75 85 GLY A CA 1
ATOM 722 C C . GLY A 1 85 ? 7.266 11.597 -8.192 1.00 47.75 85 GLY A C 1
ATOM 723 O O . GLY A 1 85 ? 7.131 11.453 -9.407 1.00 47.75 85 GLY A O 1
ATOM 724 N N . GLN A 1 86 ? 6.900 10.639 -7.331 1.00 52.44 86 GLN A N 1
ATOM 725 C CA . GLN A 1 86 ? 6.303 9.361 -7.742 1.00 52.44 86 GLN A CA 1
ATOM 726 C C . GLN A 1 86 ? 4.768 9.384 -7.786 1.00 52.44 86 GLN A C 1
ATOM 728 O O . GLN A 1 86 ? 4.174 8.435 -8.291 1.00 52.44 86 GLN A O 1
ATOM 733 N N . ASN A 1 87 ? 4.141 10.482 -7.352 1.00 51.56 87 ASN A N 1
ATOM 734 C CA . ASN A 1 87 ? 2.691 10.715 -7.421 1.00 51.56 87 ASN A CA 1
ATOM 735 C C . ASN A 1 87 ? 2.192 11.057 -8.836 1.00 51.56 87 ASN A C 1
ATOM 737 O O . ASN A 1 87 ? 1.091 11.572 -9.009 1.00 51.56 87 ASN A O 1
ATOM 741 N N . SER A 1 88 ? 2.984 10.780 -9.874 1.00 52.81 88 SER A N 1
ATOM 742 C CA . SER A 1 88 ? 2.469 10.820 -11.238 1.00 52.81 88 SER A CA 1
ATOM 743 C C . SER A 1 88 ? 1.416 9.716 -11.389 1.00 52.81 88 SER A C 1
ATOM 745 O O . SER A 1 88 ? 1.702 8.539 -11.155 1.00 52.81 88 SER A O 1
ATOM 747 N N . PHE A 1 89 ? 0.195 10.110 -11.770 1.00 58.94 89 PHE A N 1
ATOM 748 C CA . PHE A 1 89 ? -1.003 9.285 -12.015 1.00 58.94 89 PHE A CA 1
ATOM 749 C C . PHE A 1 89 ? -0.835 8.281 -13.185 1.00 58.94 89 PHE A C 1
ATOM 751 O O . PHE A 1 89 ? -1.608 8.243 -14.139 1.00 58.94 89 PHE A O 1
ATOM 758 N N . GLY A 1 90 ? 0.220 7.466 -13.148 1.00 74.19 90 GLY A N 1
ATOM 759 C CA . GLY A 1 90 ? 0.483 6.374 -14.082 1.00 74.19 90 GLY A CA 1
ATOM 760 C C . GLY A 1 90 ? 0.088 5.020 -13.494 1.00 74.19 90 GLY A C 1
ATOM 761 O O . GLY A 1 90 ? -0.874 4.908 -12.742 1.00 74.19 90 GLY A O 1
ATOM 762 N N . TYR A 1 91 ? 0.885 3.990 -13.793 1.00 77.81 91 TYR A N 1
ATOM 763 C CA . TYR A 1 91 ? 0.680 2.616 -13.316 1.00 77.81 91 TYR A CA 1
ATOM 764 C C . TYR A 1 91 ? 0.483 2.520 -11.792 1.00 77.81 91 TYR A C 1
ATOM 766 O O . TYR A 1 91 ? -0.323 1.725 -11.325 1.00 77.81 91 TYR A O 1
ATOM 774 N N . ILE A 1 92 ? 1.195 3.343 -11.010 1.00 82.06 92 ILE A N 1
ATOM 775 C CA . ILE A 1 92 ? 1.100 3.363 -9.541 1.00 82.06 92 ILE A CA 1
ATOM 776 C C . ILE A 1 92 ? -0.282 3.859 -9.101 1.00 82.06 92 ILE A C 1
ATOM 778 O O . ILE A 1 92 ? -0.968 3.149 -8.372 1.00 82.06 92 ILE A O 1
ATOM 782 N N . GLY A 1 93 ? -0.711 5.027 -9.592 1.00 79.62 93 GLY A N 1
ATOM 783 C CA . GLY A 1 93 ? -2.028 5.590 -9.285 1.00 79.62 93 GLY A CA 1
ATOM 784 C C . GLY A 1 93 ? -3.171 4.676 -9.729 1.00 79.62 93 GLY A C 1
ATOM 785 O O . GLY A 1 93 ? -4.078 4.417 -8.946 1.00 79.62 93 GLY A O 1
ATOM 786 N N . GLY A 1 94 ? -3.084 4.101 -10.935 1.00 83.81 94 GLY A N 1
ATOM 787 C CA . GLY A 1 94 ? -4.068 3.128 -11.423 1.00 83.81 94 GLY A CA 1
ATOM 788 C C . GLY A 1 94 ? -4.150 1.871 -10.550 1.00 83.81 94 GLY A C 1
ATOM 789 O O . GLY A 1 94 ? -5.241 1.408 -10.240 1.00 83.81 94 GLY A O 1
ATOM 790 N N . THR A 1 95 ? -3.008 1.360 -10.081 1.00 87.81 95 THR A N 1
ATOM 791 C CA . THR A 1 95 ? -2.969 0.209 -9.159 1.00 87.81 95 THR A CA 1
ATOM 792 C C . THR A 1 95 ? -3.580 0.548 -7.801 1.00 87.81 95 THR A C 1
ATOM 794 O O . THR A 1 95 ? -4.282 -0.274 -7.223 1.00 87.81 95 THR A O 1
ATOM 797 N N . ILE A 1 96 ? -3.336 1.756 -7.285 1.00 86.94 96 ILE A N 1
ATOM 798 C CA . ILE A 1 96 ? -3.929 2.216 -6.024 1.00 86.94 96 ILE A CA 1
ATOM 799 C C . ILE A 1 96 ? -5.450 2.316 -6.156 1.00 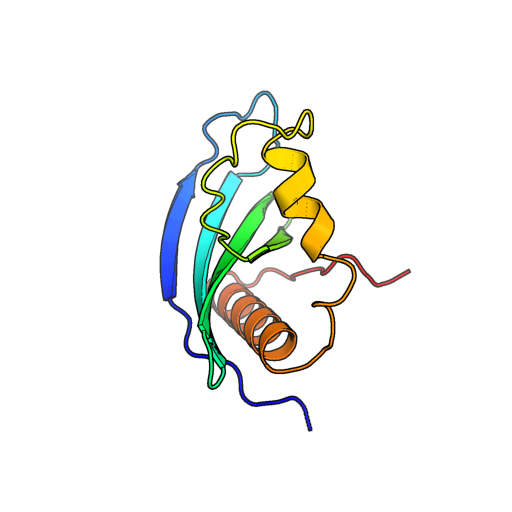86.94 96 ILE A C 1
ATOM 801 O O . ILE A 1 96 ? -6.155 1.788 -5.303 1.00 86.94 96 ILE A O 1
ATOM 805 N N . LEU A 1 97 ? -5.951 2.922 -7.236 1.00 87.19 97 LEU A N 1
ATOM 806 C CA . LEU A 1 97 ? -7.390 3.017 -7.499 1.00 87.19 97 LEU A CA 1
ATOM 807 C C . LEU A 1 97 ? -8.039 1.636 -7.646 1.00 87.19 97 LEU A C 1
ATOM 809 O O . LEU A 1 97 ? -9.128 1.417 -7.124 1.00 87.19 97 LEU A O 1
ATOM 813 N N . ASP A 1 98 ? -7.364 0.686 -8.295 1.00 89.00 98 ASP A N 1
ATOM 814 C CA . ASP A 1 98 ? -7.882 -0.679 -8.414 1.00 89.00 98 ASP A CA 1
ATOM 815 C C . ASP A 1 98 ? -7.924 -1.405 -7.059 1.00 89.00 98 ASP A C 1
ATOM 817 O O . ASP A 1 98 ? -8.919 -2.048 -6.731 1.00 89.00 98 ASP A O 1
ATOM 821 N N . ILE A 1 99 ? -6.906 -1.219 -6.209 1.00 89.06 99 ILE A N 1
ATOM 822 C CA . ILE A 1 99 ? -6.922 -1.706 -4.820 1.00 89.06 99 ILE A CA 1
ATOM 823 C C . ILE A 1 99 ? -8.067 -1.057 -4.030 1.00 89.06 99 ILE A C 1
ATOM 825 O O . ILE A 1 99 ? -8.746 -1.744 -3.267 1.00 89.06 99 ILE A O 1
ATOM 829 N N . MET A 1 100 ? -8.310 0.245 -4.209 1.00 86.19 100 MET A N 1
ATOM 830 C CA . MET A 1 100 ? -9.437 0.928 -3.567 1.00 86.19 100 MET A CA 1
ATOM 831 C C . MET A 1 100 ? -10.765 0.307 -4.008 1.00 86.19 100 MET A C 1
ATOM 833 O O . MET A 1 100 ? -11.558 -0.055 -3.143 1.00 86.19 100 MET A O 1
ATOM 837 N N . ASN A 1 101 ? -10.972 0.103 -5.311 1.00 87.00 101 ASN A N 1
ATOM 838 C CA . ASN A 1 101 ? -12.171 -0.546 -5.851 1.00 87.00 101 ASN A CA 1
ATOM 839 C C . ASN A 1 101 ? -12.348 -1.971 -5.317 1.00 87.00 101 ASN A C 1
ATOM 841 O O . ASN A 1 101 ? -13.446 -2.335 -4.897 1.00 87.00 101 ASN A O 1
ATOM 845 N N . TYR A 1 102 ? -11.271 -2.761 -5.272 1.00 88.31 102 TYR A N 1
ATOM 846 C CA . TYR A 1 102 ? -11.285 -4.097 -4.679 1.00 88.31 102 TYR A CA 1
ATOM 847 C C . TYR A 1 102 ? -11.777 -4.050 -3.229 1.00 88.31 102 TYR A C 1
ATOM 849 O O . TYR A 1 102 ? -12.653 -4.819 -2.838 1.00 88.31 102 TYR A O 1
ATOM 857 N N . ILE A 1 103 ? -11.267 -3.117 -2.424 1.00 85.00 103 ILE A N 1
ATOM 858 C CA . ILE A 1 103 ? -11.670 -2.993 -1.020 1.00 85.00 103 ILE A CA 1
ATOM 859 C C . ILE A 1 103 ? -13.133 -2.575 -0.904 1.00 85.00 103 ILE A C 1
ATOM 861 O O . ILE A 1 103 ? -13.851 -3.168 -0.100 1.00 85.00 103 ILE A O 1
ATOM 865 N N . GLN A 1 104 ? -13.597 -1.625 -1.719 1.00 81.38 104 GLN A N 1
ATOM 866 C CA . GLN A 1 104 ? -15.008 -1.223 -1.740 1.00 81.38 104 GLN A CA 1
ATOM 867 C C . GLN A 1 104 ? -15.924 -2.407 -2.058 1.00 81.38 104 GLN A C 1
ATOM 869 O O . GLN A 1 104 ? -16.896 -2.626 -1.340 1.00 81.38 104 GLN A O 1
ATOM 874 N N . GLN A 1 105 ? -15.573 -3.227 -3.053 1.00 82.00 105 GLN A N 1
ATOM 875 C CA . GLN A 1 105 ? -16.334 -4.433 -3.406 1.00 82.00 105 GLN A CA 1
ATOM 876 C C . GLN A 1 105 ? -16.353 -5.471 -2.278 1.00 82.00 105 GLN A C 1
ATOM 878 O O . GLN A 1 105 ? -17.360 -6.141 -2.074 1.00 82.00 105 GLN A O 1
ATOM 883 N N . GLN A 1 106 ? -15.252 -5.611 -1.535 1.00 77.19 106 GLN A N 1
ATOM 884 C CA . GLN A 1 106 ? -15.160 -6.565 -0.426 1.00 77.19 106 GLN A CA 1
ATOM 885 C C . GLN A 1 106 ? -15.824 -6.064 0.863 1.00 77.19 106 GLN A C 1
ATOM 887 O O . GLN A 1 106 ? -16.214 -6.877 1.698 1.00 77.19 106 GLN A O 1
ATOM 892 N N . THR A 1 107 ? -15.926 -4.746 1.066 1.00 66.69 107 THR A N 1
ATOM 893 C CA . THR A 1 107 ? -16.359 -4.172 2.352 1.00 66.69 107 THR A CA 1
ATOM 894 C C . THR A 1 107 ? -17.651 -3.358 2.299 1.00 66.69 107 THR A C 1
ATOM 896 O O . THR A 1 107 ? -18.181 -3.065 3.367 1.00 66.69 107 THR A O 1
ATOM 899 N N . ASN A 1 108 ? -18.193 -3.010 1.124 1.00 61.38 108 ASN A N 1
ATOM 900 C CA . ASN A 1 108 ? -19.297 -2.042 0.960 1.00 61.38 108 ASN A CA 1
ATOM 901 C C . ASN A 1 108 ? -19.024 -0.673 1.635 1.00 61.38 108 ASN A C 1
ATOM 903 O O . ASN A 1 108 ? -19.952 0.073 1.947 1.00 61.38 108 ASN A O 1
ATOM 907 N N . LYS A 1 109 ? -17.753 -0.328 1.888 1.00 58.19 109 LYS A N 1
ATOM 908 C CA . LYS A 1 109 ? -17.328 0.911 2.567 1.00 58.19 109 LYS A CA 1
ATOM 909 C C . LYS A 1 109 ? -16.775 1.910 1.555 1.00 58.19 109 LYS A C 1
ATOM 911 O O . LYS A 1 109 ? -16.104 1.494 0.620 1.00 58.19 109 LYS A O 1
ATOM 916 N N . GLN A 1 110 ? -17.032 3.207 1.736 1.00 53.88 110 GLN A N 1
ATOM 917 C CA . GLN A 1 110 ? -16.484 4.254 0.863 1.00 53.88 110 GLN A CA 1
ATOM 918 C C . GLN A 1 110 ? -15.020 4.561 1.219 1.00 53.88 110 GLN A C 1
ATOM 920 O O . GLN A 1 110 ? -14.660 4.649 2.391 1.00 53.88 110 GLN A O 1
ATOM 925 N N . THR A 1 111 ? -14.167 4.725 0.205 1.00 51.94 111 THR A N 1
ATOM 926 C CA . THR A 1 111 ? -12.728 4.990 0.383 1.00 51.94 111 THR A CA 1
ATOM 927 C C . THR A 1 111 ? -12.428 6.446 0.043 1.00 51.94 111 THR A C 1
ATOM 929 O O . THR A 1 111 ? -12.693 6.855 -1.084 1.00 51.94 111 THR A O 1
ATOM 932 N N . TYR A 1 112 ? -11.838 7.204 0.970 1.00 48.62 112 TYR A N 1
ATOM 933 C CA . TYR A 1 112 ? -11.342 8.561 0.711 1.00 48.62 112 TYR A CA 1
ATOM 934 C C . TYR A 1 112 ? -9.823 8.529 0.503 1.00 48.62 112 TYR A C 1
ATOM 936 O O . TYR A 1 112 ? -9.101 7.892 1.272 1.00 48.62 112 TYR A O 1
ATOM 944 N N . ALA A 1 113 ? -9.332 9.206 -0.536 1.00 42.81 113 ALA A N 1
ATOM 945 C CA . ALA A 1 113 ? -7.907 9.465 -0.735 1.00 42.81 113 ALA A CA 1
ATOM 946 C C . ALA A 1 113 ? -7.597 10.909 -0.292 1.00 42.81 113 ALA A C 1
ATOM 948 O O . ALA A 1 113 ? -8.385 11.806 -0.587 1.00 42.81 113 ALA A O 1
ATOM 949 N N . PRO A 1 114 ? -6.485 11.170 0.420 1.00 34.84 114 PRO A N 1
ATOM 950 C CA . PRO A 1 114 ? -6.127 12.527 0.823 1.00 34.84 114 PRO A CA 1
ATOM 951 C C . PRO A 1 114 ? -5.753 13.352 -0.420 1.00 34.84 114 PRO A C 1
ATOM 953 O O . PRO A 1 114 ? -4.696 13.139 -1.013 1.00 34.84 114 PRO A O 1
ATOM 956 N N . GLY A 1 115 ? -6.640 14.262 -0.833 1.00 38.56 115 GLY A N 1
ATOM 957 C CA . GLY A 1 115 ? -6.452 15.092 -2.028 1.00 38.56 115 GLY A CA 1
ATOM 958 C C . GLY A 1 115 ? -7.645 15.954 -2.457 1.00 38.56 115 GLY A C 1
ATOM 959 O O . GLY A 1 115 ? -7.438 16.864 -3.250 1.00 38.56 115 GLY A O 1
ATOM 960 N N . ASP A 1 116 ? -8.847 15.725 -1.921 1.00 32.56 116 ASP A N 1
ATOM 961 C CA . ASP A 1 116 ? -10.034 16.522 -2.257 1.00 32.56 116 ASP A CA 1
ATOM 962 C C . ASP A 1 116 ? -10.275 17.625 -1.206 1.00 32.56 116 ASP A C 1
ATOM 964 O O . ASP A 1 116 ? -10.994 17.420 -0.226 1.00 32.56 116 ASP A O 1
ATOM 968 N N . PHE A 1 117 ? -9.643 18.786 -1.408 1.00 37.12 117 PHE A N 1
ATOM 969 C CA . PHE A 1 117 ? -10.027 20.079 -0.825 1.00 37.12 117 PHE A CA 1
ATOM 970 C C . PHE A 1 117 ? -10.015 21.151 -1.914 1.00 37.12 117 PHE A C 1
ATOM 972 O O . PHE A 1 117 ? -9.043 21.167 -2.704 1.00 37.12 117 PHE A O 1
#

pLDDT: mean 71.57, std 16.69, range [32.56, 93.06]

Sequence (117 aa):
MFNTPLPYKLVQVKSNKYISTESYSNEMIFRFYRHNEKCCIKYIVSVKSYDNSFLTLDFYPKINLSPKRHYSDSIQDLRYRMLTGQNSFGYIGGTILDIMNYIQQQTNKQTYAPGDF

Secondary structure (DSSP, 8-state):
----PPPEEEEEEEE-S-TTT---SEEEEEEEEEEETTEEEEEEEEEEE-GGG-EEEEEEEE------TT--S-HHHHHHTTHHHH--TTHHHHHHHHHHHHHHHHH------TT--

Foldseek 3Di:
DAAAAFDKDFDDKDADPCCVPDQFGIKTKMWGWDDDPVDIWIKIWIWTHHPPLEIEIDMWTPDPCPPPPDDPDDPVRVGVVVPPPPPPRHNVVNNVVVVQVVVCVVPVGHYDYPDDD

Radius of gyration: 15.58 Å; chains: 1; bounding box: 46×30×44 Å